Protein AF-A0A6I3V0U1-F1 (afdb_monomer)

pLDDT: mean 90.97, std 7.06, range [59.12, 98.06]

Organism: Streptococcus pneumoniae (NCBI:txid1313)

Secondary structure (DSSP, 8-state):
---TT----EETTTEE----TT--B-TT--B--HHHHHHHHHHHHHH-TT------------------SSS------HHHHHHHHHHHTT-

Mean predicted aligned error: 4.98 Å

InterPro domains:
  IPR001360 Glycoside hydrolase family 1 [PF00232] (16-91)
  IPR017853 Glycoside hydrolase superfamily [SSF51445] (13-90)

Sequence (91 aa):
TGIKGQSSFKLNALGEFVKKPGIPTTDWDWNIYPQGLFDMLLRIKEEYPQHPVIYLTENGTALKEVKPEGENDIIDDSKRIRYIEQHLHKV

Solvent-accessible su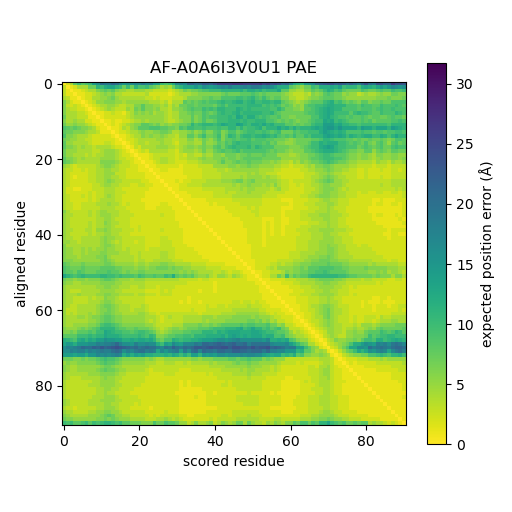rface area (backbone atoms only — not comparable to full-atom values): 6180 Å² total; per-residue (Å²): 140,78,60,63,84,70,71,79,50,75,46,89,101,76,50,64,72,75,84,56,88,97,53,57,57,44,63,75,53,45,70,66,53,40,66,60,56,38,55,49,53,52,47,47,50,70,77,39,64,92,57,84,78,83,78,85,87,78,86,86,74,79,74,93,78,69,84,58,91,68,95,60,89,67,74,92,53,66,68,52,54,50,52,50,52,50,38,60,76,56,102

Structure (mmCIF, N/CA/C/O backbone):
data_AF-A0A6I3V0U1-F1
#
_entry.id   AF-A0A6I3V0U1-F1
#
loop_
_atom_site.group_PDB
_atom_site.id
_atom_site.type_symbol
_atom_site.label_atom_id
_atom_site.label_alt_id
_atom_site.label_comp_id
_atom_site.label_asym_id
_atom_site.label_entity_id
_atom_site.label_seq_id
_atom_site.pdbx_PDB_ins_code
_atom_site.Cartn_x
_atom_site.Cartn_y
_atom_site.Cartn_z
_atom_site.occupancy
_atom_site.B_iso_or_equiv
_atom_site.auth_seq_id
_atom_site.auth_comp_id
_atom_site.auth_asym_id
_atom_site.auth_atom_id
_atom_site.pdbx_PDB_model_num
ATOM 1 N N . THR A 1 1 ? 15.866 -11.349 -3.849 1.00 59.12 1 THR A N 1
ATOM 2 C CA . THR A 1 1 ? 15.743 -12.499 -4.774 1.00 59.12 1 THR A CA 1
ATOM 3 C C . THR A 1 1 ? 14.536 -13.316 -4.353 1.00 59.12 1 THR A C 1
ATOM 5 O O . THR A 1 1 ? 14.274 -13.412 -3.166 1.00 59.12 1 THR A O 1
ATOM 8 N N . GLY A 1 2 ? 13.742 -13.820 -5.296 1.00 74.56 2 GLY A N 1
ATOM 9 C CA . GLY A 1 2 ? 12.519 -14.581 -5.002 1.00 74.56 2 GLY A CA 1
ATOM 10 C C . GLY A 1 2 ? 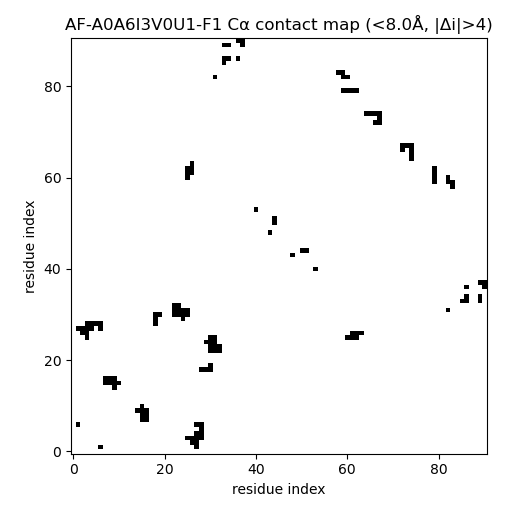11.669 -14.744 -6.258 1.00 74.56 2 GLY A C 1
ATOM 11 O O . GLY A 1 2 ? 11.631 -13.846 -7.106 1.00 74.56 2 GLY A O 1
ATOM 12 N N . ILE A 1 3 ? 11.068 -15.919 -6.417 1.00 85.25 3 ILE A N 1
ATOM 13 C CA . ILE A 1 3 ? 10.295 -16.305 -7.600 1.00 85.25 3 ILE A CA 1
ATOM 14 C C . ILE A 1 3 ? 8.815 -16.169 -7.248 1.00 85.25 3 ILE A C 1
ATOM 16 O O . ILE A 1 3 ? 8.352 -16.769 -6.280 1.00 85.25 3 ILE A O 1
ATOM 20 N N . LYS A 1 4 ? 8.080 -15.375 -8.035 1.00 87.62 4 LYS A N 1
ATOM 21 C CA . LYS A 1 4 ? 6.641 -15.176 -7.843 1.00 87.62 4 LYS A CA 1
ATOM 22 C C . LYS A 1 4 ? 5.921 -16.525 -7.878 1.00 87.62 4 LYS A C 1
ATOM 24 O O . LYS A 1 4 ? 6.223 -17.375 -8.713 1.00 87.62 4 LYS A O 1
ATOM 29 N N . GLY A 1 5 ? 4.970 -16.713 -6.980 1.00 87.19 5 GLY A N 1
ATOM 30 C CA . GLY A 1 5 ? 4.212 -17.936 -6.777 1.00 87.19 5 GLY A CA 1
ATOM 31 C C . GLY A 1 5 ? 4.780 -18.852 -5.693 1.00 87.19 5 GLY A C 1
ATOM 32 O O . GLY A 1 5 ? 4.020 -19.689 -5.203 1.00 87.19 5 GLY A O 1
ATOM 33 N N . GLN A 1 6 ? 6.049 -18.690 -5.303 1.00 88.06 6 GLN A N 1
ATOM 34 C CA . GLN A 1 6 ? 6.753 -19.607 -4.398 1.00 88.06 6 GLN A CA 1
ATOM 35 C C . GLN A 1 6 ? 6.852 -19.110 -2.951 1.00 88.06 6 GLN A C 1
ATOM 37 O O . GLN A 1 6 ? 7.290 -19.872 -2.089 1.00 88.06 6 GLN A O 1
ATOM 42 N N . SER A 1 7 ? 6.454 -17.869 -2.651 1.00 86.31 7 SER A N 1
ATOM 43 C CA . SER A 1 7 ? 6.492 -17.379 -1.272 1.00 86.31 7 SER A CA 1
ATOM 44 C C . SER A 1 7 ? 5.455 -18.100 -0.407 1.00 86.31 7 SER A C 1
ATOM 46 O O . SER A 1 7 ? 4.274 -18.182 -0.754 1.00 86.31 7 SER A O 1
ATOM 48 N N . SER A 1 8 ? 5.887 -18.556 0.766 1.00 86.62 8 SER A N 1
ATOM 49 C CA . SER A 1 8 ? 5.013 -19.037 1.835 1.00 86.62 8 SER A CA 1
ATOM 50 C C . SER A 1 8 ? 5.537 -18.548 3.177 1.00 86.62 8 SER A C 1
ATOM 52 O O . SER A 1 8 ? 6.736 -18.642 3.436 1.00 86.62 8 SER A O 1
ATOM 54 N N . PHE A 1 9 ? 4.647 -18.076 4.043 1.00 86.44 9 PHE A N 1
ATOM 55 C CA . PHE A 1 9 ? 4.971 -17.763 5.429 1.00 86.44 9 PHE A CA 1
ATOM 56 C C . PHE A 1 9 ? 3.930 -18.412 6.327 1.00 86.44 9 PHE A C 1
ATOM 58 O O . PHE A 1 9 ? 2.730 -18.219 6.129 1.00 86.44 9 PHE A O 1
ATOM 65 N N . LYS A 1 10 ? 4.397 -19.170 7.313 1.00 91.56 10 LYS A N 1
ATOM 66 C CA . LYS A 1 10 ? 3.563 -19.774 8.342 1.00 91.56 10 LYS A CA 1
ATOM 67 C C . LYS A 1 10 ? 4.343 -19.785 9.637 1.00 91.56 10 LYS A C 1
ATOM 69 O O . LYS A 1 10 ? 5.427 -20.359 9.704 1.00 91.56 10 LYS A O 1
ATOM 74 N N . LEU A 1 11 ? 3.769 -19.174 10.657 1.00 93.31 11 LEU A N 1
ATOM 75 C CA . LEU A 1 11 ? 4.292 -19.208 12.005 1.00 93.31 11 LEU A CA 1
ATOM 76 C C . LEU A 1 11 ? 3.255 -19.883 12.893 1.00 93.31 11 LEU A C 1
ATOM 78 O O . LEU A 1 11 ? 2.115 -19.427 13.006 1.00 93.31 11 LEU A O 1
ATOM 82 N N . ASN A 1 12 ? 3.649 -21.014 13.474 1.00 92.62 12 ASN A N 1
ATOM 83 C CA . ASN A 1 12 ? 2.750 -21.846 14.263 1.00 92.62 12 ASN A CA 1
ATOM 84 C C . ASN A 1 12 ? 2.083 -21.024 15.382 1.00 92.62 12 ASN A C 1
ATOM 86 O O . ASN A 1 12 ? 2.745 -20.214 16.027 1.00 92.62 12 ASN A O 1
ATOM 90 N N . ALA A 1 13 ? 0.778 -21.228 15.576 1.00 91.56 13 ALA A N 1
ATOM 91 C CA . ALA A 1 13 ? -0.089 -20.523 16.527 1.00 91.56 13 ALA A CA 1
ATOM 92 C C . ALA A 1 13 ? -0.242 -18.994 16.352 1.00 91.56 13 ALA A C 1
ATOM 94 O O . ALA A 1 13 ? -1.032 -18.396 17.076 1.00 91.56 13 ALA A O 1
ATOM 95 N N . LEU A 1 14 ? 0.453 -18.363 15.398 1.00 90.94 14 LEU A N 1
ATOM 96 C CA . LEU A 1 14 ? 0.381 -16.915 15.159 1.00 90.94 14 LEU A CA 1
ATOM 97 C C . LEU A 1 14 ? -0.350 -16.575 13.862 1.00 90.94 14 LEU A C 1
ATOM 99 O O . LEU A 1 14 ? -1.214 -15.704 13.852 1.00 90.94 14 LEU A O 1
ATOM 103 N N . GLY A 1 15 ? -0.037 -17.273 12.772 1.00 89.31 15 GLY A N 1
ATOM 104 C CA . GLY A 1 15 ? -0.729 -17.063 11.507 1.00 89.31 15 GLY A CA 1
ATOM 105 C C . GLY A 1 15 ? 0.059 -17.514 10.290 1.00 89.31 15 GLY A C 1
ATOM 106 O O . GLY A 1 15 ? 1.211 -17.943 10.368 1.00 89.31 15 GLY A O 1
ATOM 107 N N . GLU A 1 16 ? -0.587 -17.402 9.138 1.00 90.62 16 GLU A N 1
ATOM 108 C CA . GLU A 1 16 ? -0.000 -17.700 7.839 1.00 90.62 16 GLU A CA 1
ATOM 109 C C . GLU A 1 16 ? -0.399 -16.644 6.814 1.00 90.62 16 GLU A C 1
ATOM 111 O O . GLU A 1 16 ? -1.454 -16.014 6.914 1.00 90.62 16 GLU A O 1
ATOM 116 N N . PHE A 1 17 ? 0.460 -16.438 5.820 1.00 87.31 17 PHE A N 1
ATOM 117 C CA . PHE A 1 17 ? 0.126 -15.587 4.688 1.00 87.31 17 PHE A CA 1
ATOM 118 C C . PHE A 1 17 ? -0.802 -16.342 3.747 1.00 87.31 17 PHE A C 1
ATOM 120 O O . PHE A 1 17 ? -0.446 -17.387 3.204 1.00 87.31 17 PHE A O 1
ATOM 127 N N . VAL A 1 18 ? -1.988 -15.777 3.531 1.00 84.62 18 VAL A N 1
ATOM 128 C CA . VAL A 1 18 ? -3.007 -16.345 2.652 1.00 84.62 18 VAL A CA 1
ATOM 129 C C . VAL A 1 18 ? -3.082 -15.568 1.341 1.00 84.62 18 VAL A C 1
ATOM 131 O O . VAL A 1 18 ? -3.119 -14.334 1.312 1.00 84.62 18 VAL A O 1
ATOM 134 N N . LYS A 1 19 ? -3.129 -16.299 0.226 1.00 85.00 19 LYS A N 1
ATOM 135 C CA . LYS A 1 19 ? -3.446 -15.719 -1.084 1.00 85.00 19 LYS A CA 1
ATOM 136 C C . LYS A 1 19 ? -4.951 -15.476 -1.143 1.00 85.00 19 LYS A C 1
ATOM 138 O O . LYS A 1 19 ? -5.722 -16.368 -0.794 1.00 85.00 19 LYS A O 1
ATOM 143 N N . LYS A 1 20 ? -5.378 -14.295 -1.594 1.00 86.69 20 LYS A N 1
ATOM 144 C CA . LYS A 1 20 ? -6.803 -13.994 -1.781 1.00 86.69 20 LYS A CA 1
ATOM 145 C C . LYS A 1 20 ? -7.182 -14.240 -3.251 1.00 86.69 20 LYS A C 1
ATOM 147 O O . LYS A 1 20 ? -6.694 -13.508 -4.111 1.00 86.69 20 LYS A O 1
ATOM 152 N N . PRO A 1 21 ? -8.012 -15.254 -3.576 1.00 89.69 21 PRO A N 1
ATOM 153 C CA . PRO A 1 21 ? -8.386 -15.536 -4.961 1.00 89.69 21 PRO A CA 1
ATO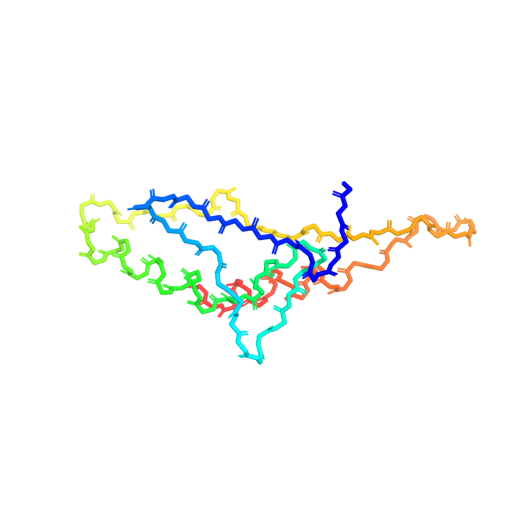M 154 C C . PRO A 1 21 ? -8.984 -14.307 -5.654 1.00 89.69 21 PRO A C 1
ATOM 156 O O . PRO A 1 21 ? -9.761 -13.566 -5.055 1.00 89.69 21 PRO A O 1
ATOM 159 N N . GLY A 1 22 ? -8.602 -14.083 -6.912 1.00 92.00 22 GLY A N 1
ATOM 160 C CA . GLY A 1 22 ? -9.059 -12.936 -7.705 1.00 92.00 22 GLY A CA 1
ATOM 161 C C . GLY A 1 22 ? -8.398 -11.596 -7.360 1.00 92.00 22 GLY A C 1
ATOM 162 O O . GLY A 1 22 ? -8.690 -10.604 -8.022 1.00 92.00 22 GLY A O 1
ATOM 163 N N . ILE A 1 23 ? -7.501 -11.547 -6.369 1.00 93.62 23 ILE A N 1
ATOM 164 C CA . ILE A 1 23 ? -6.744 -10.339 -6.027 1.00 93.62 23 ILE A CA 1
ATOM 165 C C . ILE A 1 23 ? -5.344 -10.410 -6.651 1.00 93.62 23 ILE A C 1
ATOM 167 O O . ILE A 1 23 ? -4.672 -11.437 -6.523 1.00 93.62 23 ILE A O 1
ATOM 171 N N . PRO A 1 24 ? -4.884 -9.344 -7.332 1.00 93.44 24 PRO A N 1
ATOM 172 C CA . PRO A 1 24 ? -3.539 -9.306 -7.886 1.00 93.44 24 PRO A CA 1
ATOM 173 C C . PRO A 1 24 ? -2.481 -9.332 -6.781 1.00 93.44 24 PRO A C 1
ATOM 175 O O . PRO A 1 24 ? -2.693 -8.824 -5.681 1.00 93.44 24 PRO A O 1
ATOM 178 N N . THR A 1 25 ? -1.310 -9.883 -7.096 1.00 92.38 25 THR A N 1
ATOM 179 C CA . THR A 1 25 ? -0.162 -9.910 -6.183 1.00 92.38 25 THR A CA 1
ATOM 180 C C . THR A 1 25 ? 1.054 -9.199 -6.763 1.00 92.38 25 THR A C 1
ATOM 182 O O . THR A 1 25 ? 1.252 -9.169 -7.986 1.00 92.38 25 THR A O 1
ATOM 185 N N . THR A 1 26 ? 1.897 -8.658 -5.882 1.00 90.94 26 THR A N 1
ATOM 186 C CA . THR A 1 26 ? 3.230 -8.143 -6.227 1.00 90.94 26 THR A CA 1
ATOM 187 C C . THR A 1 26 ? 4.152 -9.276 -6.694 1.00 90.94 26 THR A C 1
ATOM 189 O O . THR A 1 26 ? 3.802 -10.458 -6.638 1.00 90.94 26 THR A O 1
ATOM 192 N N . ASP A 1 27 ? 5.368 -8.946 -7.133 1.00 88.88 27 ASP A N 1
ATOM 193 C CA . ASP A 1 27 ? 6.388 -9.953 -7.469 1.00 88.88 27 ASP A CA 1
ATOM 194 C C . ASP A 1 27 ? 6.865 -10.774 -6.259 1.00 88.88 27 ASP A C 1
ATOM 196 O O . ASP A 1 27 ? 7.536 -11.792 -6.435 1.00 88.88 27 ASP A O 1
ATOM 200 N N . TRP A 1 28 ? 6.490 -10.349 -5.049 1.00 88.62 28 TRP A N 1
ATOM 201 C CA . TRP A 1 28 ? 6.773 -11.009 -3.774 1.00 88.62 28 TRP A CA 1
ATOM 202 C C . TRP A 1 28 ? 5.579 -11.806 -3.226 1.00 88.62 28 TRP A C 1
ATOM 204 O O . TRP A 1 28 ? 5.622 -12.258 -2.085 1.00 88.62 28 TRP A O 1
ATOM 214 N N . ASP A 1 29 ? 4.531 -11.997 -4.036 1.00 90.12 29 ASP A N 1
ATOM 215 C CA . ASP A 1 29 ? 3.267 -12.665 -3.683 1.00 90.12 29 ASP A CA 1
ATOM 216 C C . ASP A 1 29 ? 2.422 -11.956 -2.615 1.00 90.12 29 ASP A C 1
ATOM 218 O O . ASP A 1 29 ? 1.488 -12.542 -2.068 1.00 90.12 29 ASP A O 1
ATOM 222 N N . TRP A 1 30 ? 2.689 -10.679 -2.340 1.00 90.50 30 TRP A N 1
ATOM 223 C CA . TRP A 1 30 ? 1.844 -9.895 -1.441 1.00 90.50 30 TRP A CA 1
ATOM 224 C C . TRP A 1 30 ? 0.568 -9.486 -2.171 1.00 90.50 30 TRP A C 1
ATOM 226 O O . TRP A 1 30 ? 0.644 -8.961 -3.283 1.00 90.50 30 TRP A O 1
ATOM 236 N N . ASN A 1 31 ? -0.598 -9.719 -1.564 1.00 92.94 31 ASN A N 1
ATOM 237 C CA . ASN A 1 31 ? -1.870 -9.256 -2.119 1.00 92.94 31 ASN A CA 1
ATOM 238 C C . ASN A 1 31 ? -1.845 -7.724 -2.247 1.00 92.94 31 ASN A C 1
ATOM 240 O O . ASN A 1 31 ? -1.585 -7.024 -1.271 1.00 92.94 31 ASN A O 1
ATOM 244 N N . ILE A 1 32 ? -2.169 -7.200 -3.426 1.00 94.88 32 ILE A N 1
ATOM 245 C CA . ILE A 1 32 ? -2.416 -5.771 -3.630 1.00 94.88 32 ILE A CA 1
ATOM 246 C C . ILE A 1 32 ? -3.884 -5.536 -3.276 1.00 94.88 32 ILE A C 1
ATOM 248 O O . ILE A 1 32 ? -4.778 -5.742 -4.099 1.00 94.88 32 ILE A O 1
ATOM 252 N N . TYR A 1 33 ? -4.141 -5.195 -2.011 1.00 95.62 33 TYR A N 1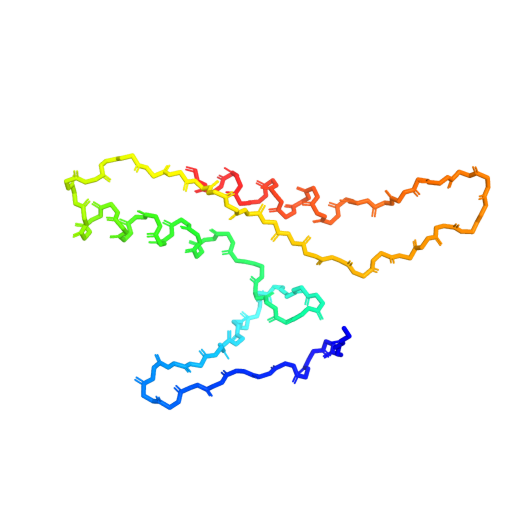
ATOM 253 C CA . TYR A 1 33 ? -5.491 -5.174 -1.447 1.00 95.62 33 TYR A CA 1
ATOM 254 C C . TYR A 1 33 ? -5.771 -3.899 -0.628 1.00 95.62 33 TYR A C 1
ATOM 256 O O . TYR A 1 33 ? -5.775 -3.954 0.603 1.00 95.62 33 TYR A O 1
ATOM 264 N N . PRO A 1 34 ? -6.082 -2.767 -1.294 1.00 96.94 34 PRO A N 1
ATOM 265 C CA . PRO A 1 34 ? -6.350 -1.480 -0.639 1.00 96.94 34 PRO A CA 1
ATOM 266 C C . PRO A 1 34 ? -7.438 -1.525 0.438 1.00 96.94 34 PRO A C 1
ATOM 268 O O . PRO A 1 34 ? -7.335 -0.857 1.461 1.00 96.94 34 PRO A O 1
ATOM 271 N N . GLN A 1 35 ? -8.472 -2.349 0.232 1.00 96.12 35 GLN A N 1
ATOM 272 C CA . GLN A 1 35 ? -9.545 -2.545 1.211 1.00 96.12 35 GLN A CA 1
ATOM 273 C C . GLN A 1 35 ? -9.001 -3.043 2.559 1.00 96.12 35 GLN A C 1
ATOM 275 O O . GLN A 1 35 ? -9.487 -2.605 3.591 1.00 96.12 35 GLN A O 1
ATOM 280 N N . GLY A 1 36 ? -7.965 -3.889 2.564 1.00 95.06 36 GLY A N 1
ATOM 281 C CA . GLY A 1 36 ? -7.374 -4.391 3.804 1.00 95.06 36 GLY A CA 1
ATOM 282 C C . GLY A 1 36 ? -6.712 -3.299 4.647 1.00 95.06 36 GLY A C 1
ATOM 283 O O . GLY A 1 36 ? -6.763 -3.374 5.871 1.00 95.06 36 GLY A O 1
ATOM 284 N N . LEU A 1 37 ? -6.137 -2.266 4.013 1.00 96.94 37 LEU A N 1
ATOM 285 C CA . LEU A 1 37 ? -5.604 -1.104 4.731 1.00 96.94 37 LEU A CA 1
ATOM 286 C C . LEU A 1 37 ? -6.736 -0.327 5.412 1.00 96.94 37 LEU A C 1
ATOM 288 O O . LEU A 1 37 ? -6.650 -0.041 6.600 1.00 96.94 37 LEU A O 1
ATOM 292 N N . PHE A 1 38 ? -7.814 -0.043 4.680 1.00 97.44 38 PHE A N 1
ATOM 293 C CA . PHE A 1 38 ? -8.988 0.640 5.224 1.00 97.44 38 PHE A CA 1
ATOM 294 C C . PHE A 1 38 ? -9.636 -0.134 6.380 1.00 97.44 38 PHE A C 1
ATOM 296 O O . PHE A 1 38 ? -9.879 0.442 7.438 1.00 97.44 38 PHE A O 1
ATOM 303 N N . ASP A 1 39 ? -9.846 -1.443 6.212 1.00 96.94 39 ASP A N 1
ATOM 304 C CA . ASP A 1 39 ? -10.421 -2.306 7.251 1.00 96.94 39 ASP A CA 1
ATOM 305 C C . ASP A 1 39 ? -9.553 -2.297 8.520 1.00 96.94 39 ASP A C 1
ATOM 307 O O . ASP A 1 39 ? -10.070 -2.236 9.635 1.00 96.94 39 ASP A O 1
ATOM 311 N N . MET A 1 40 ? -8.223 -2.301 8.364 1.00 95.75 40 MET A N 1
ATOM 312 C CA . MET A 1 40 ? -7.296 -2.221 9.493 1.00 95.75 40 MET A CA 1
ATOM 313 C C . MET A 1 40 ? -7.367 -0.865 10.204 1.00 95.75 40 MET A C 1
ATOM 315 O O . MET A 1 40 ? -7.383 -0.821 11.431 1.00 95.75 40 MET A O 1
ATOM 319 N N . LEU A 1 41 ? -7.433 0.242 9.459 1.00 96.69 41 LEU A N 1
ATOM 320 C CA . LEU A 1 41 ? -7.554 1.581 10.042 1.00 96.69 41 LEU A CA 1
ATOM 321 C C . LEU A 1 41 ? -8.869 1.749 10.812 1.00 96.69 41 LEU A C 1
ATOM 323 O O . LEU A 1 41 ? -8.860 2.302 11.913 1.00 96.69 41 LEU A O 1
ATOM 327 N N . LEU A 1 42 ? -9.981 1.234 10.275 1.00 96.25 42 LEU A N 1
ATOM 328 C CA . LEU A 1 42 ? -11.260 1.198 10.988 1.00 96.25 42 LEU A CA 1
ATOM 329 C C . LEU A 1 42 ? -11.163 0.380 12.272 1.00 96.25 42 LEU A C 1
ATOM 331 O O . LEU A 1 42 ? -11.556 0.864 13.330 1.00 96.25 42 LEU A O 1
ATOM 335 N N . ARG A 1 43 ? -10.571 -0.815 12.200 1.00 96.69 43 ARG A N 1
ATOM 336 C CA . ARG A 1 43 ? -10.373 -1.665 13.372 1.00 96.69 43 ARG A CA 1
ATOM 337 C C . ARG A 1 43 ? -9.550 -0.967 14.454 1.00 96.69 43 ARG A C 1
ATOM 339 O O . ARG A 1 43 ? -9.941 -0.982 15.614 1.00 96.69 43 ARG A O 1
ATOM 346 N N . ILE A 1 44 ? -8.437 -0.327 14.088 1.00 96.38 44 ILE A N 1
ATOM 347 C CA . ILE A 1 44 ? -7.600 0.419 15.043 1.00 96.38 44 ILE A CA 1
ATOM 348 C C . ILE A 1 44 ? -8.411 1.543 15.695 1.00 96.38 44 ILE A C 1
ATOM 350 O O . ILE A 1 44 ? -8.365 1.702 16.912 1.00 96.38 44 ILE A O 1
ATOM 354 N N . LYS A 1 45 ? -9.180 2.299 14.905 1.00 94.81 45 LYS A N 1
ATOM 355 C CA . LYS A 1 45 ? -10.045 3.371 15.410 1.00 94.81 45 LYS A CA 1
ATOM 356 C C . LYS A 1 45 ? -11.095 2.853 16.403 1.00 94.81 45 LYS A C 1
ATOM 358 O O . LYS A 1 45 ? -11.369 3.530 17.391 1.00 94.81 45 LYS A O 1
ATOM 363 N N . GLU A 1 46 ? -11.691 1.695 16.133 1.00 96.56 46 GLU A N 1
ATOM 364 C CA . GLU A 1 46 ? -12.724 1.080 16.976 1.00 96.56 46 GLU A CA 1
ATOM 365 C C . GLU A 1 46 ? -12.148 0.463 18.259 1.00 96.56 46 GLU A C 1
ATOM 367 O O . GLU A 1 46 ? -12.714 0.648 19.335 1.00 96.56 46 GLU A O 1
ATOM 372 N N . GLU A 1 47 ? -11.016 -0.239 18.165 1.00 97.56 47 GLU A N 1
ATOM 373 C CA . GLU A 1 47 ? -10.396 -0.944 19.296 1.00 97.56 47 GLU A CA 1
ATOM 374 C C . GLU A 1 47 ? -9.542 -0.024 20.190 1.00 97.56 47 GLU A C 1
ATOM 376 O O . GLU A 1 47 ? -9.360 -0.318 21.372 1.00 97.56 47 GLU A O 1
ATOM 381 N N . TYR A 1 48 ? -9.045 1.104 19.663 1.00 96.81 48 TYR A N 1
ATOM 382 C CA . TYR A 1 48 ? -8.156 2.034 20.375 1.00 96.81 48 TYR A CA 1
ATOM 383 C C . TYR A 1 48 ? -8.624 3.505 20.289 1.00 96.81 48 TYR A C 1
ATOM 385 O O . TYR A 1 48 ? -7.874 4.375 19.830 1.00 96.81 48 TYR A O 1
ATOM 393 N N . PRO A 1 49 ? -9.838 3.838 20.768 1.00 96.19 49 PRO A N 1
ATOM 394 C CA . PRO A 1 49 ? -10.449 5.161 20.583 1.00 96.19 49 PRO A CA 1
ATOM 395 C C . PRO A 1 49 ? -9.693 6.321 21.257 1.00 96.19 49 PRO A C 1
ATOM 397 O O . PRO A 1 49 ? -9.859 7.477 20.871 1.00 96.19 49 PRO A O 1
ATOM 400 N N . GLN A 1 50 ? -8.842 6.043 22.248 1.00 97.50 50 GLN A N 1
ATOM 401 C CA . GLN A 1 50 ? -8.002 7.035 22.929 1.00 97.50 50 GLN A CA 1
ATOM 402 C C . GLN A 1 50 ? -6.814 7.538 22.085 1.00 97.50 50 GLN A C 1
ATOM 404 O O . GLN A 1 50 ? -6.128 8.477 22.493 1.00 97.50 50 GLN A O 1
ATOM 409 N N . HIS A 1 51 ? -6.557 6.931 20.922 1.00 93.69 51 HIS A N 1
ATOM 410 C CA . HIS A 1 51 ? -5.482 7.308 20.000 1.00 93.69 51 HIS A CA 1
ATOM 411 C C . HIS A 1 51 ? -6.070 7.749 18.649 1.00 93.69 51 HIS A C 1
ATOM 413 O O . HIS A 1 51 ? -6.024 7.004 17.673 1.00 93.69 51 HIS A O 1
ATOM 419 N N . PRO A 1 52 ? -6.642 8.965 18.566 1.00 87.81 52 PRO A N 1
ATOM 420 C CA . PRO A 1 52 ? -7.457 9.378 17.421 1.00 87.81 52 PRO A CA 1
ATOM 421 C C . PRO A 1 52 ? -6.654 9.691 16.154 1.00 87.81 52 PRO A C 1
ATOM 423 O O . PRO A 1 52 ? -7.236 9.822 15.079 1.00 87.81 52 PRO A O 1
ATOM 426 N N . VAL A 1 53 ? -5.335 9.854 16.267 1.00 95.44 53 VAL A N 1
ATOM 427 C CA . VAL A 1 53 ? -4.465 10.195 15.140 1.00 95.44 53 VAL A CA 1
ATOM 428 C C . VAL A 1 53 ? -3.695 8.957 14.711 1.00 95.44 53 VAL A C 1
ATOM 430 O O . VAL A 1 53 ? -2.959 8.375 15.506 1.00 95.44 53 VAL A O 1
ATOM 433 N N . ILE A 1 54 ? -3.832 8.597 13.438 1.00 95.00 54 ILE A N 1
ATOM 434 C CA . ILE A 1 54 ? -3.091 7.504 12.814 1.00 95.00 54 ILE A CA 1
ATOM 435 C C . ILE A 1 54 ? -2.243 8.092 11.689 1.00 95.00 54 ILE A C 1
ATOM 437 O O . ILE A 1 54 ? -2.759 8.782 10.812 1.00 95.00 54 ILE A O 1
ATOM 441 N N . TYR A 1 55 ? -0.944 7.801 11.709 1.00 96.06 55 TYR A N 1
ATOM 442 C CA . TYR A 1 55 ? -0.031 8.127 10.620 1.00 96.06 55 TYR A CA 1
ATOM 443 C C . TYR A 1 55 ? 0.287 6.858 9.836 1.00 96.06 55 TYR A C 1
ATOM 445 O O . TYR A 1 55 ? 0.720 5.859 10.410 1.00 96.06 55 TYR A O 1
ATOM 453 N N . LEU A 1 56 ? 0.115 6.910 8.518 1.00 96.25 56 LEU A N 1
ATOM 454 C CA . LEU A 1 56 ? 0.645 5.891 7.620 1.00 96.25 56 LEU A CA 1
ATOM 455 C C . LEU A 1 56 ? 2.135 6.166 7.409 1.00 96.25 56 LEU A C 1
ATOM 457 O O . LEU A 1 56 ? 2.508 6.934 6.527 1.00 96.25 56 LEU A O 1
ATOM 461 N N . THR A 1 57 ? 2.984 5.585 8.257 1.00 97.19 57 THR A N 1
ATOM 462 C CA . THR A 1 57 ? 4.435 5.832 8.217 1.00 97.19 57 THR A CA 1
ATOM 463 C C . THR A 1 57 ? 5.107 5.187 7.009 1.00 97.19 57 THR A C 1
ATOM 465 O O . THR A 1 57 ? 6.077 5.733 6.495 1.00 97.19 57 THR A O 1
ATOM 468 N N . GLU A 1 58 ? 4.583 4.055 6.530 1.00 97.56 58 GLU A N 1
ATOM 469 C CA . GLU A 1 58 ? 5.082 3.354 5.348 1.00 97.56 58 GLU A CA 1
ATOM 470 C C . GLU A 1 58 ? 3.925 2.758 4.537 1.00 97.56 58 GLU A C 1
ATOM 472 O O . GLU A 1 58 ? 3.113 1.980 5.043 1.00 97.56 58 GLU A O 1
ATOM 477 N N . ASN A 1 59 ? 3.858 3.096 3.250 1.00 96.75 59 ASN A N 1
ATOM 478 C CA . ASN A 1 59 ? 3.003 2.421 2.281 1.00 96.75 59 ASN A CA 1
ATOM 479 C C . ASN A 1 59 ? 3.662 2.478 0.901 1.00 96.75 59 ASN A C 1
ATOM 481 O O . ASN A 1 59 ? 3.987 3.551 0.400 1.00 96.75 59 ASN A O 1
ATOM 485 N N . GLY A 1 60 ? 3.870 1.318 0.286 1.00 95.50 60 GLY A N 1
ATOM 486 C CA . GLY A 1 60 ? 4.487 1.234 -1.030 1.00 95.50 60 GLY A CA 1
ATOM 487 C C . GLY A 1 60 ? 4.567 -0.193 -1.540 1.00 95.50 60 GLY A C 1
ATOM 488 O O . GLY A 1 60 ? 4.180 -1.141 -0.856 1.00 95.50 60 GLY A O 1
ATOM 489 N N . THR A 1 61 ? 5.080 -0.338 -2.758 1.00 94.31 61 THR A N 1
ATOM 490 C CA . THR A 1 61 ? 5.344 -1.641 -3.366 1.00 94.31 61 THR A CA 1
ATOM 491 C C . THR A 1 61 ? 6.707 -1.653 -4.040 1.00 94.31 61 THR A C 1
ATOM 493 O O . THR A 1 61 ? 7.097 -0.710 -4.733 1.00 94.31 61 THR A O 1
ATOM 496 N N . ALA A 1 62 ? 7.414 -2.765 -3.872 1.00 89.94 62 ALA A N 1
ATOM 497 C CA . ALA A 1 62 ? 8.601 -3.070 -4.651 1.00 89.94 62 ALA A CA 1
ATOM 498 C C . ALA A 1 62 ? 8.198 -3.689 -5.998 1.00 89.94 62 ALA A C 1
ATOM 500 O O . ALA A 1 62 ? 7.224 -4.442 -6.080 1.00 89.94 62 ALA A O 1
ATOM 501 N N . LEU A 1 63 ? 8.966 -3.379 -7.039 1.00 88.25 63 LEU A N 1
ATOM 502 C CA . LEU A 1 63 ? 8.820 -3.911 -8.392 1.00 88.25 63 LEU A CA 1
ATOM 503 C C . LEU A 1 63 ? 10.188 -4.404 -8.864 1.00 88.25 63 LEU A C 1
ATOM 505 O O . LEU A 1 63 ? 11.213 -3.844 -8.475 1.00 88.25 63 LEU A O 1
ATOM 509 N N . LYS A 1 64 ? 10.223 -5.453 -9.692 1.00 87.62 64 LYS A N 1
ATOM 510 C CA . LYS A 1 64 ? 11.458 -5.875 -10.369 1.00 87.62 64 LYS A CA 1
ATOM 511 C C . LYS A 1 64 ? 11.705 -5.000 -11.596 1.00 87.62 64 LYS A C 1
ATOM 513 O O . LYS A 1 64 ? 11.413 -5.399 -12.720 1.00 87.62 64 LYS A O 1
ATOM 518 N N . GLU A 1 65 ? 12.199 -3.792 -11.359 1.00 86.19 65 GLU A N 1
ATOM 519 C CA . GLU A 1 65 ? 12.563 -2.855 -12.420 1.00 86.19 65 GLU A CA 1
ATOM 520 C C . GLU A 1 65 ? 13.830 -3.331 -13.140 1.00 86.19 65 GLU A C 1
ATOM 522 O O . GLU A 1 65 ? 14.773 -3.829 -12.520 1.00 86.19 65 GLU A O 1
ATOM 527 N N . VAL A 1 66 ? 13.840 -3.190 -14.463 1.00 84.38 66 VAL A N 1
ATOM 528 C CA . VAL A 1 66 ? 15.012 -3.449 -15.300 1.00 84.38 66 VAL A CA 1
ATOM 529 C C . VAL A 1 66 ? 15.487 -2.105 -15.818 1.00 84.38 66 VAL A C 1
ATOM 531 O O . VAL A 1 66 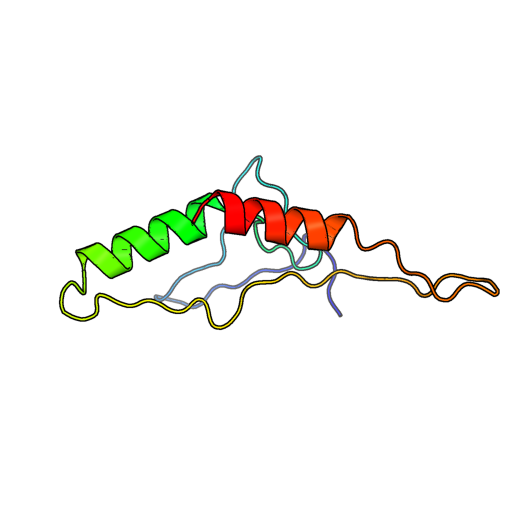? 14.676 -1.295 -16.270 1.00 84.38 66 VAL A O 1
ATOM 534 N N . LYS A 1 67 ? 16.796 -1.858 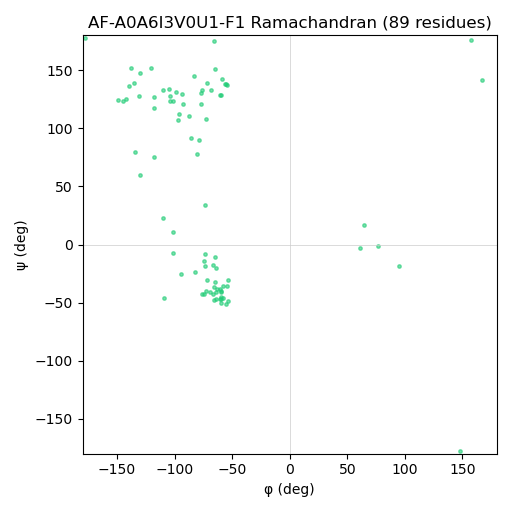-15.731 1.00 81.50 67 LYS A N 1
ATOM 535 C CA . LYS A 1 67 ? 17.380 -0.642 -16.285 1.00 81.50 67 LYS A CA 1
ATOM 536 C C . LYS A 1 67 ? 17.115 -0.610 -17.805 1.00 81.50 67 LYS A C 1
ATOM 538 O O . LYS A 1 67 ? 17.430 -1.604 -18.459 1.00 81.50 67 LYS A O 1
ATOM 543 N N . PRO A 1 68 ? 16.565 0.483 -18.364 1.00 82.88 68 PRO A N 1
ATOM 544 C CA . PRO A 1 68 ? 16.389 0.613 -19.807 1.00 82.88 68 PRO A CA 1
ATOM 545 C C . PRO A 1 68 ? 17.728 0.502 -20.547 1.00 82.88 68 PRO A C 1
ATOM 547 O O . PRO A 1 68 ? 18.747 1.013 -20.081 1.00 82.88 68 PRO A O 1
ATOM 550 N N . GLU A 1 69 ? 17.724 -0.137 -21.716 1.00 78.88 69 GLU A N 1
ATOM 551 C CA . GLU A 1 69 ? 18.860 -0.119 -22.641 1.00 78.88 69 GLU A CA 1
ATOM 552 C C . GLU A 1 69 ? 18.727 1.115 -23.558 1.00 78.88 69 GLU A C 1
ATOM 554 O O . GLU A 1 69 ? 17.806 1.181 -24.371 1.00 78.88 69 GLU A O 1
ATOM 559 N N . GLY A 1 70 ? 19.597 2.124 -23.410 1.00 74.44 70 GLY A N 1
ATOM 560 C CA . GLY A 1 70 ? 19.587 3.346 -24.235 1.00 74.44 70 GLY A CA 1
ATOM 561 C C . GLY A 1 70 ? 20.045 4.612 -23.496 1.00 74.44 70 GLY A C 1
ATOM 562 O O . GLY A 1 70 ? 20.423 4.549 -22.331 1.00 74.44 70 GLY A O 1
ATOM 563 N N . GLU A 1 71 ? 20.016 5.766 -24.176 1.00 68.38 71 GLU A N 1
ATOM 564 C CA . GLU A 1 71 ? 20.464 7.065 -23.625 1.00 68.38 71 GLU A CA 1
ATOM 565 C C . GLU A 1 71 ? 19.502 7.672 -22.585 1.00 68.38 71 GLU A C 1
ATOM 567 O O . GLU A 1 71 ? 19.905 8.524 -21.797 1.00 68.38 71 GLU A O 1
ATOM 572 N N . ASN A 1 72 ? 18.241 7.226 -22.549 1.00 70.81 72 ASN A N 1
ATOM 573 C CA . ASN A 1 72 ? 17.254 7.709 -21.585 1.00 70.81 72 ASN A CA 1
ATOM 574 C C . ASN A 1 72 ? 17.154 6.751 -20.388 1.00 70.81 72 ASN A C 1
ATOM 576 O O . ASN A 1 72 ? 16.546 5.688 -20.487 1.00 70.81 72 ASN A O 1
ATOM 580 N N . ASP A 1 73 ? 17.674 7.168 -19.232 1.00 79.44 73 ASP A N 1
ATOM 581 C CA . ASP A 1 73 ? 17.593 6.455 -17.944 1.00 79.44 73 ASP A CA 1
ATOM 582 C C . ASP A 1 73 ? 16.177 6.523 -17.293 1.00 79.44 73 ASP A C 1
ATOM 584 O O . ASP A 1 73 ? 16.038 6.597 -16.071 1.00 79.44 73 ASP A O 1
ATOM 588 N N . ILE A 1 74 ? 15.095 6.525 -18.085 1.00 87.62 74 ILE A N 1
ATOM 589 C CA . ILE A 1 74 ? 13.711 6.643 -17.583 1.00 87.62 74 ILE A CA 1
ATOM 590 C C . ILE A 1 74 ? 13.101 5.255 -17.362 1.00 87.62 74 ILE A C 1
ATOM 592 O O . ILE A 1 74 ? 12.942 4.483 -18.304 1.00 87.62 74 ILE A O 1
ATOM 596 N N . ILE A 1 75 ? 12.685 4.965 -16.127 1.00 89.44 75 ILE A N 1
ATOM 597 C CA . ILE A 1 75 ? 11.962 3.739 -15.766 1.00 89.44 75 ILE A CA 1
ATOM 598 C C . ILE A 1 75 ? 10.452 4.005 -15.816 1.00 89.44 75 ILE A C 1
ATOM 600 O O . ILE A 1 75 ? 9.969 4.962 -15.210 1.00 89.44 75 ILE A O 1
ATOM 604 N N . ASP A 1 76 ? 9.699 3.147 -16.511 1.00 88.94 76 ASP A N 1
ATOM 605 C CA . ASP A 1 76 ? 8.234 3.150 -16.425 1.00 88.94 76 ASP A CA 1
ATOM 606 C C . ASP A 1 76 ? 7.784 2.588 -15.072 1.00 88.94 76 ASP A C 1
ATOM 608 O O . ASP A 1 76 ? 7.845 1.381 -14.821 1.00 88.94 76 ASP A O 1
ATOM 612 N N . ASP A 1 77 ? 7.296 3.485 -14.220 1.00 92.38 77 ASP A N 1
ATOM 613 C CA . ASP A 1 77 ? 6.839 3.179 -12.870 1.00 92.38 77 ASP A CA 1
ATOM 614 C C . ASP A 1 77 ? 5.311 3.290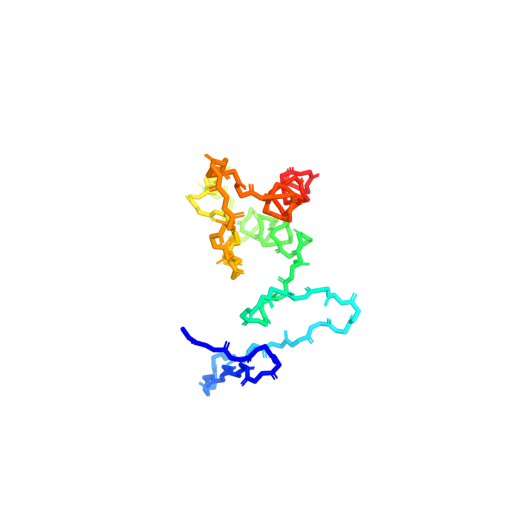 -12.694 1.00 92.38 77 ASP A C 1
ATOM 616 O O . ASP A 1 77 ? 4.775 3.447 -11.590 1.00 92.38 77 ASP A O 1
ATOM 620 N N . SER A 1 78 ? 4.559 3.169 -13.793 1.00 94.06 78 SER A N 1
ATOM 621 C CA . SER A 1 78 ? 3.090 3.266 -13.791 1.00 94.06 78 SER A CA 1
ATOM 622 C C . SER A 1 78 ? 2.425 2.306 -12.794 1.00 94.06 78 SER A C 1
ATOM 624 O O . SER A 1 78 ? 1.375 2.607 -12.222 1.00 94.06 78 SER A O 1
ATOM 626 N N . LYS A 1 79 ? 3.043 1.145 -12.534 1.00 93.50 79 LYS A N 1
ATOM 627 C CA . LYS A 1 79 ? 2.533 0.149 -11.577 1.00 93.50 79 LYS A CA 1
ATOM 628 C C . LYS A 1 79 ? 2.620 0.628 -10.125 1.00 93.50 79 LYS A C 1
ATOM 630 O O . LYS A 1 79 ? 1.679 0.385 -9.368 1.00 93.50 79 LYS A O 1
ATOM 635 N N . ARG A 1 80 ? 3.708 1.296 -9.721 1.00 95.56 80 ARG A N 1
ATOM 636 C CA . ARG A 1 80 ? 3.865 1.828 -8.356 1.00 95.56 80 ARG A CA 1
ATOM 637 C C . ARG A 1 80 ? 2.962 3.034 -8.146 1.00 95.56 80 ARG A C 1
ATOM 639 O O . ARG A 1 80 ? 2.296 3.102 -7.117 1.00 95.56 80 ARG A O 1
ATOM 646 N N . ILE A 1 81 ? 2.852 3.907 -9.150 1.00 96.69 81 ILE A N 1
ATOM 647 C CA . ILE A 1 81 ? 1.896 5.027 -9.147 1.00 96.69 81 ILE A CA 1
ATOM 648 C C . ILE A 1 81 ? 0.477 4.498 -8.920 1.00 96.69 81 ILE A C 1
ATOM 650 O O . ILE A 1 81 ? -0.205 4.927 -7.991 1.00 96.69 81 ILE A O 1
ATOM 654 N N . ARG A 1 82 ? 0.061 3.495 -9.702 1.00 96.69 82 ARG A N 1
ATOM 655 C CA . ARG A 1 82 ? -1.257 2.869 -9.565 1.00 96.69 82 ARG A CA 1
ATOM 656 C C . ARG A 1 82 ? -1.468 2.222 -8.195 1.00 96.69 82 ARG A C 1
ATOM 658 O O . ARG A 1 82 ? -2.571 2.293 -7.662 1.00 96.69 82 ARG A O 1
ATOM 665 N N . TYR A 1 83 ? -0.444 1.587 -7.624 1.00 96.75 83 TYR A N 1
ATOM 666 C CA . TYR A 1 83 ? -0.518 1.018 -6.277 1.00 96.75 83 TYR A CA 1
ATOM 667 C C . TYR A 1 83 ? -0.820 2.100 -5.234 1.00 96.75 83 TYR A C 1
ATOM 669 O O . TYR A 1 83 ? -1.752 1.936 -4.447 1.00 96.75 83 TYR A O 1
ATOM 677 N N . ILE A 1 84 ? -0.067 3.203 -5.245 1.00 97.56 84 ILE A N 1
ATOM 678 C CA . ILE A 1 84 ? -0.245 4.307 -4.295 1.00 97.56 84 ILE A CA 1
ATOM 679 C C . ILE A 1 84 ? -1.613 4.970 -4.487 1.00 97.56 84 ILE A C 1
ATOM 681 O O . ILE A 1 84 ? -2.342 5.128 -3.513 1.00 97.56 84 ILE A O 1
ATOM 685 N N . GLU A 1 85 ? -2.008 5.267 -5.731 1.00 98.06 85 GLU A N 1
ATOM 686 C CA . GLU A 1 85 ? -3.326 5.835 -6.063 1.00 98.06 85 GLU A CA 1
ATOM 687 C C . GLU A 1 85 ? -4.464 4.986 -5.478 1.00 98.06 85 GLU A C 1
ATOM 689 O O . GLU A 1 85 ? -5.356 5.500 -4.806 1.00 98.06 85 GLU A O 1
ATOM 694 N N . GLN A 1 86 ? -4.412 3.665 -5.675 1.00 97.44 86 GLN A N 1
ATOM 695 C CA . GLN A 1 86 ? -5.438 2.751 -5.176 1.00 97.44 86 GLN A CA 1
ATOM 696 C C . GLN A 1 86 ? -5.546 2.729 -3.647 1.00 97.44 86 GLN A C 1
ATOM 698 O O . GLN A 1 86 ? -6.656 2.601 -3.130 1.00 97.44 86 GLN A O 1
ATOM 703 N N . HIS A 1 87 ? -4.423 2.814 -2.927 1.00 97.88 87 HIS A N 1
ATOM 704 C CA . HIS A 1 87 ? -4.422 2.816 -1.461 1.00 97.88 87 HIS A CA 1
ATOM 705 C C . HIS A 1 87 ? -4.866 4.167 -0.906 1.00 97.88 87 HIS A C 1
ATOM 707 O O . HIS A 1 87 ? -5.702 4.194 -0.009 1.00 97.88 87 HIS A O 1
ATOM 713 N N . LEU A 1 88 ? -4.385 5.273 -1.481 1.00 97.06 88 LEU A N 1
ATOM 714 C CA . LEU A 1 88 ? -4.785 6.619 -1.075 1.00 97.06 88 LEU A CA 1
ATOM 715 C C . LEU A 1 88 ? -6.258 6.911 -1.371 1.00 97.06 88 LEU A C 1
ATOM 717 O O . LEU A 1 88 ? -6.903 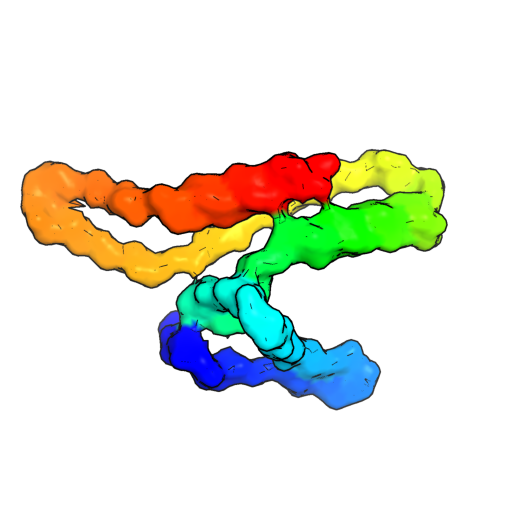7.552 -0.564 1.00 97.06 88 LEU A O 1
ATOM 721 N N . HIS A 1 89 ? -6.827 6.416 -2.475 1.00 97.38 89 HIS A N 1
ATOM 722 C CA . HIS A 1 89 ? -8.264 6.574 -2.746 1.00 97.38 89 HIS A CA 1
ATOM 723 C C . HIS A 1 89 ? -9.164 5.819 -1.765 1.00 97.38 89 HIS A C 1
ATOM 725 O O . HIS A 1 89 ? -10.373 6.058 -1.735 1.00 97.38 89 HIS A O 1
ATOM 731 N N . LYS A 1 90 ? -8.617 4.842 -1.037 1.00 94.94 90 LYS A N 1
ATOM 732 C CA . LYS A 1 90 ? -9.401 3.993 -0.146 1.00 94.94 90 LYS A 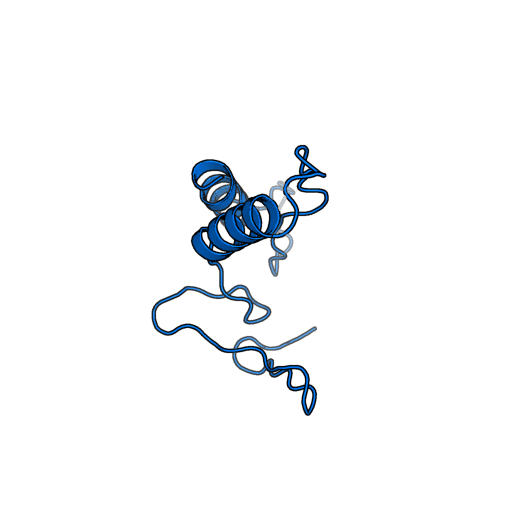CA 1
ATOM 733 C C . LYS A 1 90 ? -9.425 4.495 1.295 1.00 94.94 90 LYS A C 1
ATOM 735 O O . LYS A 1 90 ? -10.362 4.145 2.010 1.00 94.94 90 LYS A O 1
ATOM 740 N N . VAL A 1 91 ? -8.403 5.247 1.693 1.00 89.19 91 VAL A N 1
ATOM 741 C CA . VAL A 1 91 ? -8.217 5.834 3.028 1.00 89.19 91 VAL A CA 1
ATOM 742 C C . VAL A 1 91 ? -8.771 7.251 3.040 1.00 89.19 91 VAL A C 1
ATOM 744 O O . VAL A 1 91 ? -9.466 7.578 4.024 1.00 89.19 91 VAL A O 1
#

Nearest PDB structures (foldseek):
  3pbg-assembly2_B  TM=8.242E-01  e=6.901E-06  Lactococcus lactis
  2pbg-assembly1_A  TM=8.242E-01  e=1.325E-05  Lactococcus lactis
  8wft-assembly3_C  TM=8.071E-01  e=1.385E-04  Thermoanaerobacterium saccharolyticum
  4ipn-assembly1_B  TM=8.202E-01  e=4.681E-03  Streptococcus pneumoniae TIGR4
  4ipn-assembly1_E  TM=8.366E-01  e=7.885E-03  Streptococcus pneumoniae TIGR4

Radius of gyration: 16.75 Å; Cα contacts (8 Å, |Δi|>4): 71; chains: 1; bounding box: 33×32×47 Å

Foldseek 3Di:
DDAAPPDWDDDPPPDIDDQDPPFDAARNRHGLDLVVVLVVVVVCCVVPVVCNDDDPPDDWGDHPWDQDDDPDRDTPPVVGVVSVVSNVVSD